Protein AF-A0A435AFT7-F1 (afdb_monomer_lite)

Sequence (48 aa):
MYVIRMKNCAFFARHGVLDEEETLGQRFYVDAALTVEPGRAKKAQFFM

pLDDT: mean 84.07, std 15.93, range [43.88, 96.5]

Foldseek 3Di:
DDKDKDFQDWDWDQDDPDPVSNVVTDIDGDIDIDDDDPPPPPDPDDDD

Secondary structure (DSSP, 8-state):
-EEEEEEEEEEEE---SSHHHHHH-EEEEEEEEEEE-TT--S------

Radius of gyration: 15.55 Å; chains: 1; bounding box: 28×14×42 Å

Structure (mmCIF, N/CA/C/O backbone):
data_AF-A0A435AFT7-F1
#
_entry.id   AF-A0A435AFT7-F1
#
loop_
_atom_site.group_PDB
_atom_site.id
_atom_site.type_symbol
_atom_site.label_atom_id
_atom_site.label_alt_id
_atom_site.label_comp_id
_atom_site.label_asym_id
_atom_site.label_entity_id
_atom_site.label_seq_id
_atom_site.pdbx_PDB_ins_code
_atom_site.Cartn_x
_atom_site.Cartn_y
_atom_site.Cartn_z
_atom_site.occupancy
_atom_site.B_iso_or_equiv
_atom_site.auth_seq_id
_atom_site.auth_comp_id
_atom_site.auth_asym_id
_atom_site.auth_atom_id
_atom_site.pdbx_PDB_model_num
ATOM 1 N N . MET A 1 1 ? 10.505 -3.833 -22.774 1.00 75.94 1 MET A N 1
ATOM 2 C CA . MET A 1 1 ? 9.545 -3.674 -21.668 1.00 75.94 1 MET A CA 1
ATOM 3 C C . MET A 1 1 ? 10.276 -3.219 -20.406 1.00 75.94 1 MET A C 1
ATOM 5 O O . MET A 1 1 ? 11.286 -3.819 -20.054 1.00 75.94 1 MET A O 1
ATOM 9 N N . TYR A 1 2 ? 9.815 -2.143 -19.768 1.00 85.69 2 TYR A N 1
ATOM 10 C CA . TYR A 1 2 ? 10.355 -1.597 -18.516 1.00 85.69 2 TYR A CA 1
ATOM 11 C C . TYR A 1 2 ? 9.321 -1.720 -17.396 1.00 85.69 2 TYR A C 1
ATOM 13 O O . TYR A 1 2 ? 8.126 -1.744 -17.669 1.00 85.69 2 TYR A O 1
ATOM 21 N N . VAL A 1 3 ? 9.767 -1.763 -16.140 1.00 88.81 3 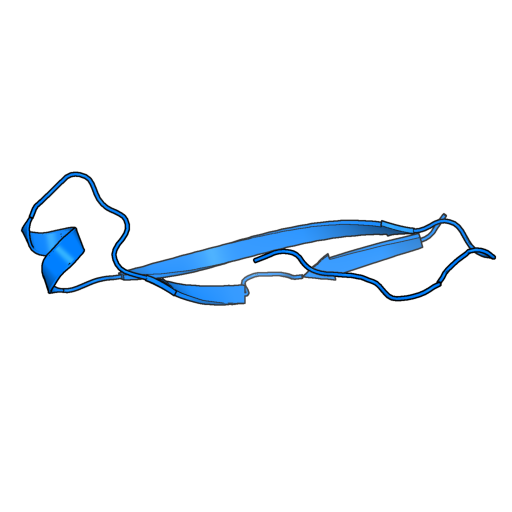VAL A N 1
ATOM 22 C CA . VAL A 1 3 ? 8.868 -1.762 -14.977 1.00 88.81 3 VAL A CA 1
ATOM 23 C C . VAL A 1 3 ? 9.205 -0.578 -14.082 1.00 88.81 3 VAL A C 1
ATOM 25 O O . VAL A 1 3 ? 10.310 -0.497 -13.547 1.00 88.81 3 VAL A O 1
ATOM 28 N N . ILE A 1 4 ? 8.240 0.318 -13.895 1.00 90.88 4 ILE A N 1
ATOM 29 C CA . ILE A 1 4 ? 8.295 1.398 -12.908 1.00 90.88 4 ILE A CA 1
ATOM 30 C C . ILE A 1 4 ? 7.696 0.861 -11.611 1.00 90.88 4 ILE A C 1
ATOM 32 O O . ILE A 1 4 ? 6.621 0.264 -11.623 1.00 90.88 4 ILE A O 1
ATOM 36 N N . ARG A 1 5 ? 8.393 1.047 -10.489 1.00 92.69 5 ARG A N 1
ATOM 37 C CA . ARG A 1 5 ? 7.954 0.557 -9.177 1.00 92.69 5 ARG A CA 1
ATOM 38 C C . ARG A 1 5 ? 7.749 1.721 -8.219 1.00 92.69 5 ARG A C 1
ATOM 40 O O . ARG A 1 5 ? 8.625 2.568 -8.093 1.00 92.69 5 ARG A O 1
ATOM 47 N N . MET A 1 6 ? 6.624 1.706 -7.517 1.00 95.12 6 MET A N 1
ATOM 48 C CA . MET A 1 6 ? 6.359 2.536 -6.350 1.00 95.12 6 MET A CA 1
ATOM 49 C C . MET A 1 6 ? 6.322 1.613 -5.140 1.00 95.12 6 MET A C 1
ATOM 51 O O . MET A 1 6 ? 5.618 0.603 -5.163 1.00 95.12 6 ME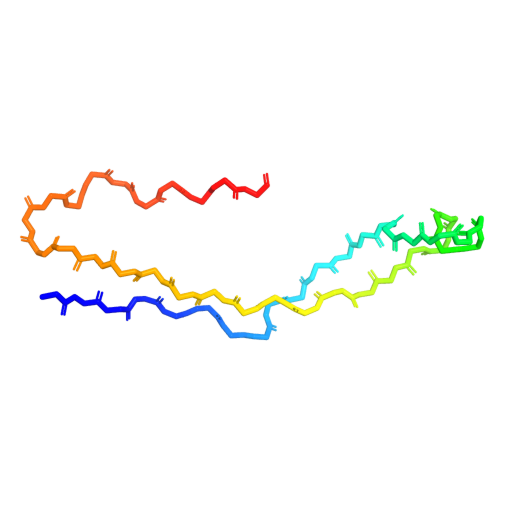T A O 1
ATOM 55 N N . LYS A 1 7 ? 7.127 1.919 -4.125 1.00 95.12 7 LYS A N 1
ATOM 56 C CA . LYS A 1 7 ? 7.274 1.078 -2.941 1.00 95.12 7 LYS A CA 1
ATOM 57 C C . LYS A 1 7 ? 6.979 1.866 -1.681 1.00 95.12 7 LYS A C 1
ATOM 59 O O . LYS A 1 7 ? 7.477 2.978 -1.527 1.00 95.12 7 LYS A O 1
ATOM 64 N N . ASN A 1 8 ? 6.201 1.255 -0.796 1.00 94.69 8 ASN A N 1
ATOM 65 C CA . ASN A 1 8 ? 5.866 1.740 0.531 1.00 94.69 8 ASN A CA 1
ATOM 66 C C . ASN A 1 8 ? 5.314 3.178 0.532 1.00 94.69 8 ASN A C 1
ATOM 68 O O . ASN A 1 8 ? 5.667 3.987 1.390 1.00 94.69 8 ASN A O 1
ATOM 72 N N . CYS A 1 9 ? 4.480 3.520 -0.456 1.00 94.81 9 CYS A N 1
ATOM 73 C CA . CYS A 1 9 ? 3.902 4.856 -0.557 1.00 94.81 9 CYS A CA 1
ATOM 74 C C . CYS A 1 9 ? 2.763 5.006 0.453 1.00 94.81 9 CYS A C 1
ATOM 76 O O . CYS A 1 9 ? 1.815 4.224 0.429 1.00 94.81 9 CYS A O 1
ATOM 78 N N . ALA A 1 10 ? 2.877 5.983 1.352 1.00 95.75 10 ALA A N 1
ATOM 79 C CA . ALA A 1 10 ? 1.931 6.170 2.441 1.00 95.75 10 ALA A CA 1
ATOM 80 C C . ALA A 1 10 ? 0.793 7.123 2.049 1.00 95.75 10 ALA A C 1
ATOM 82 O O . ALA A 1 10 ? 1.040 8.264 1.662 1.00 95.75 10 ALA A O 1
ATOM 83 N N . PHE A 1 11 ? -0.446 6.680 2.247 1.00 95.38 11 PHE A N 1
ATOM 84 C CA . PHE A 1 11 ? -1.664 7.467 2.083 1.00 95.38 11 PHE A CA 1
ATOM 85 C C . PHE A 1 11 ? -2.425 7.514 3.401 1.00 95.38 11 PHE A C 1
ATOM 87 O O . PHE A 1 11 ? -2.569 6.497 4.076 1.00 95.38 11 PHE A O 1
ATOM 94 N N . PHE A 1 12 ? -2.926 8.688 3.776 1.00 95.94 12 PHE A N 1
ATOM 95 C CA . PHE A 1 12 ? -3.863 8.799 4.888 1.00 95.94 12 PHE A CA 1
ATOM 96 C C . PHE A 1 12 ? -5.287 8.701 4.347 1.00 95.94 12 PHE A C 1
ATOM 98 O O . PHE A 1 12 ? -5.661 9.477 3.469 1.00 95.94 12 PHE A O 1
ATOM 105 N N . ALA A 1 13 ? -6.068 7.749 4.851 1.00 94.06 13 ALA A N 1
ATOM 106 C CA . ALA A 1 13 ? -7.447 7.555 4.424 1.00 94.06 13 ALA A CA 1
ATOM 107 C C . ALA A 1 13 ? -8.317 7.008 5.562 1.00 94.06 13 ALA A C 1
ATOM 109 O O . ALA A 1 13 ? -7.818 6.591 6.603 1.00 94.06 13 ALA A O 1
ATOM 110 N N . ARG A 1 14 ? -9.632 7.013 5.345 1.00 94.94 14 ARG A N 1
ATOM 111 C CA . ARG A 1 14 ? -10.665 6.617 6.318 1.00 94.94 14 ARG A CA 1
ATOM 112 C C . ARG A 1 14 ? -11.400 5.346 5.899 1.00 94.94 14 ARG A C 1
ATOM 114 O O . ARG A 1 14 ? -12.588 5.204 6.131 1.00 94.94 14 ARG A O 1
ATOM 121 N N . HIS A 1 15 ? -10.693 4.450 5.215 1.00 91.88 15 HIS A N 1
ATOM 122 C CA . HIS A 1 15 ? -11.251 3.150 4.864 1.00 91.88 15 HIS A CA 1
ATOM 123 C C . HIS A 1 15 ? -11.205 2.248 6.098 1.00 91.88 15 HIS A C 1
ATOM 125 O O . HIS A 1 15 ? -10.161 2.141 6.747 1.00 91.88 15 HIS A O 1
ATOM 131 N N . GLY A 1 16 ? -12.320 1.601 6.398 1.00 87.19 16 GLY A N 1
ATOM 132 C CA . GLY A 1 16 ? -12.476 0.715 7.541 1.00 87.19 16 GLY A CA 1
ATOM 133 C C . GLY A 1 16 ? -13.918 0.236 7.638 1.00 87.19 16 GLY A C 1
ATOM 134 O O . GLY A 1 16 ? -14.793 0.780 6.970 1.00 87.19 16 GLY A O 1
ATOM 135 N N . VAL A 1 17 ? -14.147 -0.828 8.398 1.00 93.50 17 VAL A N 1
ATOM 136 C CA . VAL A 1 17 ? -15.487 -1.388 8.638 1.00 93.50 17 VAL A CA 1
ATOM 137 C C . VAL A 1 17 ? -16.113 -0.771 9.890 1.00 93.50 17 VAL A C 1
ATOM 139 O O . VAL A 1 17 ? -17.333 -0.754 10.011 1.00 93.50 17 VAL A O 1
ATOM 142 N N . LEU A 1 18 ? -15.290 -0.289 10.824 1.00 94.38 18 LEU A N 1
ATOM 143 C CA . LEU A 1 18 ? -15.733 0.281 12.092 1.00 94.38 18 LEU A CA 1
ATOM 144 C C . LEU A 1 18 ? -15.884 1.805 11.999 1.00 94.38 18 LEU A C 1
ATOM 146 O O . LEU A 1 18 ? -15.080 2.481 11.353 1.00 94.38 18 LEU A O 1
ATOM 150 N N . ASP A 1 19 ? -16.855 2.353 12.726 1.00 92.38 19 ASP A N 1
ATOM 151 C CA . ASP A 1 19 ? -17.135 3.796 12.769 1.00 92.38 19 ASP A CA 1
ATOM 152 C C . ASP A 1 19 ? -15.917 4.611 13.257 1.00 92.38 19 ASP A C 1
ATOM 154 O O . ASP A 1 19 ? -15.662 5.741 12.816 1.00 92.38 19 ASP A O 1
ATOM 158 N N . GLU A 1 20 ? -15.109 4.038 14.153 1.00 92.50 20 GLU A N 1
ATOM 159 C CA . GLU A 1 20 ? -13.872 4.650 14.630 1.00 92.50 20 GLU A CA 1
ATOM 160 C C . GLU A 1 20 ? -12.815 4.769 13.528 1.00 92.50 20 GLU A C 1
ATOM 162 O O . GLU A 1 20 ? -12.063 5.746 13.511 1.00 92.50 20 GLU A O 1
ATOM 167 N N . GLU A 1 21 ? -12.757 3.821 12.590 1.00 91.00 21 GLU A N 1
ATOM 168 C CA . GLU A 1 21 ? -11.826 3.868 11.459 1.00 91.00 21 GLU A CA 1
ATOM 169 C C . GLU A 1 21 ? -12.213 4.973 10.470 1.00 91.00 21 GLU A C 1
ATOM 171 O O . GLU A 1 21 ? -11.337 5.680 9.959 1.00 91.00 21 GLU A O 1
ATOM 176 N N . GLU A 1 22 ? -13.514 5.185 10.252 1.00 89.88 22 GLU A N 1
ATOM 177 C CA . GLU A 1 22 ? -14.011 6.301 9.442 1.00 89.88 22 GLU A CA 1
ATOM 178 C C . GLU A 1 22 ? -13.739 7.659 10.108 1.00 89.88 22 GLU A C 1
ATOM 180 O O . GLU A 1 22 ? -13.430 8.649 9.437 1.00 89.88 22 GLU A O 1
ATOM 185 N N . THR A 1 23 ? -13.805 7.720 11.440 1.00 90.81 23 THR A N 1
ATOM 186 C CA . THR A 1 23 ? -13.622 8.963 12.201 1.00 90.81 23 THR A CA 1
ATOM 187 C C . THR A 1 23 ? -12.146 9.340 12.344 1.00 90.81 23 THR A C 1
ATOM 189 O O . THR A 1 23 ? -11.753 10.477 12.056 1.00 90.81 23 THR A O 1
ATOM 192 N N . LEU A 1 24 ? -11.314 8.395 12.784 1.00 94.81 24 LEU A N 1
ATOM 193 C CA . LEU A 1 24 ? -9.901 8.621 13.092 1.00 94.81 24 LEU A CA 1
ATOM 194 C C . LEU A 1 24 ? -9.018 8.527 11.848 1.00 94.81 24 LEU A C 1
ATOM 196 O O . LEU A 1 24 ? -8.051 9.280 11.730 1.00 94.81 24 LEU A O 1
ATOM 200 N N . GLY A 1 25 ? -9.367 7.653 10.904 1.00 94.38 25 GLY A N 1
ATOM 201 C CA . GLY A 1 25 ? -8.531 7.328 9.757 1.00 94.38 25 GLY A CA 1
ATOM 202 C C . GLY A 1 25 ? -7.233 6.612 10.133 1.00 94.38 25 GLY A C 1
ATOM 203 O O . GLY A 1 25 ? -6.843 6.497 11.295 1.00 94.38 25 GLY A O 1
ATOM 204 N N . GLN A 1 26 ? -6.536 6.122 9.114 1.00 95.31 26 GLN A N 1
ATOM 205 C CA . GLN A 1 26 ? -5.293 5.377 9.273 1.00 95.31 26 GLN A CA 1
ATOM 206 C C . GLN A 1 26 ? -4.355 5.560 8.075 1.00 95.31 26 GLN A C 1
ATOM 208 O O . GLN A 1 26 ? -4.724 6.106 7.030 1.00 95.31 26 GLN A O 1
ATOM 213 N N . ARG A 1 27 ? -3.094 5.143 8.247 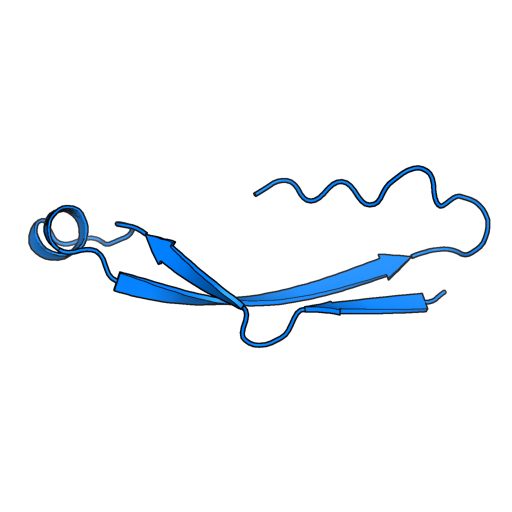1.00 96.50 27 ARG A N 1
ATOM 214 C CA . ARG A 1 27 ? -2.087 5.156 7.177 1.00 96.50 27 ARG A CA 1
ATOM 215 C C . ARG A 1 27 ? -2.107 3.833 6.422 1.00 96.50 27 ARG A C 1
ATOM 217 O O . ARG A 1 27 ? -1.916 2.780 7.020 1.00 96.50 27 ARG A O 1
ATOM 224 N N . PHE A 1 28 ? -2.230 3.918 5.107 1.00 95.69 28 PHE A N 1
ATOM 225 C CA . PHE A 1 28 ? -2.147 2.800 4.179 1.00 95.69 28 PHE A CA 1
ATOM 226 C C . PHE A 1 28 ? -0.846 2.877 3.397 1.00 95.69 28 PHE A C 1
ATOM 228 O O . PHE A 1 28 ? -0.502 3.936 2.876 1.00 95.69 28 PHE A O 1
ATOM 235 N N . TYR A 1 29 ? -0.138 1.756 3.295 1.00 95.75 29 TYR A N 1
ATOM 236 C CA . TYR A 1 29 ? 1.063 1.649 2.476 1.00 95.75 29 TYR A CA 1
ATOM 237 C C . TYR A 1 29 ? 0.728 0.906 1.190 1.00 95.75 29 TYR A C 1
ATOM 239 O O . TYR A 1 29 ? 0.226 -0.216 1.225 1.00 95.75 29 TYR A O 1
ATOM 247 N N . VAL A 1 30 ? 0.999 1.545 0.056 1.00 95.31 30 VAL A N 1
ATOM 248 C CA . VAL A 1 30 ? 0.682 1.026 -1.272 1.00 95.31 30 VAL A CA 1
ATOM 249 C C . VAL A 1 30 ? 1.968 0.775 -2.045 1.00 95.31 30 VAL A C 1
ATOM 251 O O . VAL A 1 30 ? 2.822 1.657 -2.195 1.00 95.31 30 VAL A O 1
ATOM 254 N N . ASP A 1 31 ? 2.061 -0.437 -2.579 1.00 96.00 31 ASP A N 1
ATOM 255 C CA . ASP A 1 31 ? 3.044 -0.835 -3.573 1.00 96.00 31 ASP A CA 1
ATOM 256 C C . ASP A 1 31 ? 2.376 -0.896 -4.949 1.00 96.00 31 ASP A C 1
ATOM 258 O O . ASP A 1 31 ? 1.298 -1.468 -5.097 1.00 96.00 31 ASP A O 1
ATOM 262 N N . ALA A 1 32 ? 3.039 -0.365 -5.976 1.00 93.94 32 ALA A N 1
ATOM 263 C CA . ALA A 1 32 ? 2.574 -0.461 -7.356 1.00 93.94 32 ALA A CA 1
ATOM 264 C C . ALA A 1 32 ? 3.710 -0.854 -8.305 1.00 93.94 32 ALA A C 1
ATOM 266 O O . ALA A 1 32 ? 4.864 -0.449 -8.138 1.00 93.9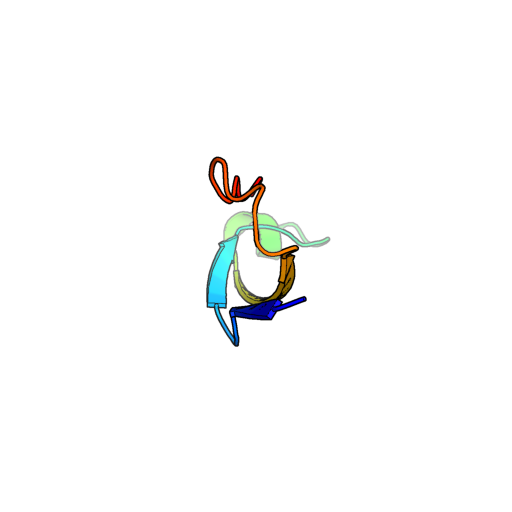4 32 ALA A O 1
ATOM 267 N N . ALA A 1 33 ? 3.370 -1.631 -9.331 1.00 93.19 33 ALA A N 1
ATOM 268 C CA . ALA A 1 33 ? 4.261 -1.969 -10.431 1.00 93.19 33 ALA A CA 1
ATOM 269 C C . ALA A 1 33 ? 3.563 -1.648 -11.753 1.00 93.19 33 ALA A C 1
ATOM 271 O O . ALA A 1 33 ? 2.508 -2.199 -12.055 1.00 93.19 33 ALA A O 1
ATOM 272 N N . LEU A 1 34 ? 4.161 -0.752 -12.533 1.00 90.06 34 LEU A N 1
ATOM 273 C CA . LEU A 1 34 ? 3.661 -0.337 -13.834 1.00 90.06 34 LEU A CA 1
ATOM 274 C C . LEU A 1 34 ? 4.594 -0.854 -14.925 1.00 90.06 34 LEU A C 1
ATOM 276 O O . LEU A 1 34 ? 5.751 -0.442 -15.020 1.00 90.06 34 LEU A O 1
ATOM 280 N N . THR A 1 35 ? 4.070 -1.741 -15.759 1.00 89.19 35 THR A N 1
ATOM 281 C CA . THR A 1 35 ? 4.781 -2.297 -16.909 1.00 89.19 35 THR A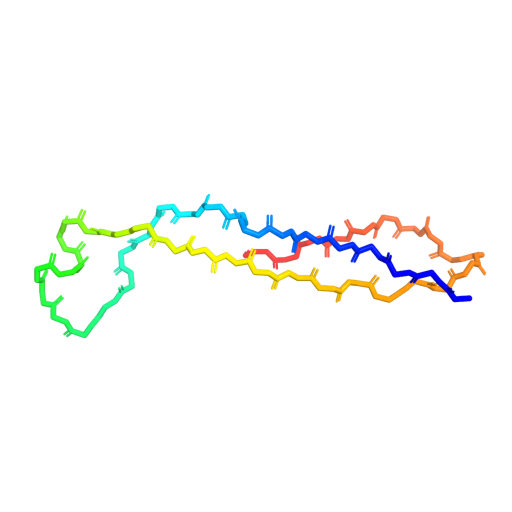 CA 1
ATOM 282 C C . THR A 1 35 ? 4.587 -1.390 -18.122 1.00 89.19 35 THR A C 1
ATOM 284 O O . THR A 1 35 ? 3.457 -1.062 -18.479 1.00 89.19 35 THR A O 1
ATOM 287 N N . VAL A 1 36 ? 5.683 -0.966 -18.754 1.00 85.12 36 VAL A N 1
ATOM 288 C CA . VAL A 1 36 ? 5.695 0.029 -19.835 1.00 85.12 36 VAL A CA 1
ATOM 289 C C . VAL A 1 36 ? 6.399 -0.524 -21.072 1.00 85.12 36 VAL A C 1
ATOM 291 O O . VAL A 1 36 ? 7.534 -1.006 -20.999 1.00 85.12 36 VAL A O 1
ATOM 294 N N . GLU A 1 37 ? 5.751 -0.388 -22.231 1.00 84.69 37 GLU A N 1
ATOM 295 C CA . GLU A 1 37 ? 6.376 -0.668 -23.524 1.00 84.69 37 GLU A CA 1
ATOM 296 C C . GLU A 1 37 ? 7.173 0.542 -24.049 1.00 84.69 37 GLU A C 1
ATOM 298 O O . GLU A 1 37 ? 6.643 1.661 -24.087 1.00 84.69 37 GLU A O 1
ATOM 303 N N . PRO A 1 38 ? 8.437 0.359 -24.480 1.00 73.75 38 PRO A N 1
ATOM 304 C CA . PRO A 1 38 ? 9.223 1.430 -25.085 1.00 73.75 38 PRO A CA 1
ATOM 305 C C . PRO A 1 38 ? 8.584 1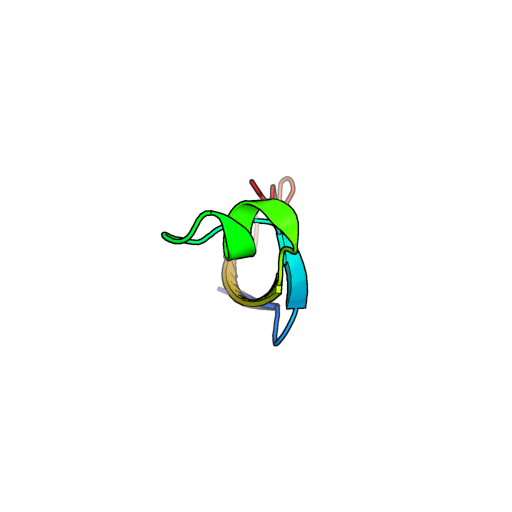.860 -26.415 1.00 73.75 38 PRO A C 1
ATOM 307 O O . PRO A 1 38 ? 8.371 1.033 -27.294 1.00 73.75 38 PRO A O 1
ATOM 310 N N . GLY A 1 39 ? 8.282 3.152 -26.576 1.00 68.44 39 GLY A N 1
ATOM 311 C CA . GLY A 1 39 ? 7.801 3.725 -27.847 1.00 68.44 39 GLY A CA 1
ATOM 312 C C . GLY A 1 39 ? 6.389 4.317 -27.820 1.00 68.44 39 GLY A C 1
ATOM 313 O O . GLY A 1 39 ? 6.016 5.044 -28.737 1.00 68.44 39 GLY A O 1
ATOM 314 N N . ARG A 1 40 ? 5.612 4.089 -26.752 1.00 60.50 40 ARG A N 1
ATOM 315 C CA . ARG A 1 40 ? 4.247 4.635 -26.602 1.00 60.50 40 ARG A CA 1
ATOM 316 C C . ARG A 1 40 ? 4.024 5.361 -25.275 1.00 60.50 40 ARG A C 1
ATOM 318 O O . ARG A 1 40 ? 2.899 5.425 -24.791 1.00 60.50 40 ARG A O 1
ATOM 325 N N . ALA A 1 41 ? 5.081 5.914 -24.681 1.00 59.97 41 ALA A N 1
ATOM 326 C CA . ALA A 1 41 ? 4.998 6.665 -23.430 1.00 59.97 41 ALA A CA 1
ATOM 327 C C . ALA A 1 41 ? 4.304 8.028 -23.642 1.00 59.97 41 ALA A C 1
ATOM 329 O O . ALA A 1 41 ? 4.939 9.078 -23.667 1.00 59.97 41 ALA A O 1
ATOM 330 N N . LYS A 1 42 ? 2.980 8.025 -23.813 1.00 55.09 42 LYS A N 1
ATOM 331 C CA . LYS A 1 42 ? 2.138 9.220 -23.713 1.00 55.09 42 LYS A CA 1
ATOM 332 C C . LYS A 1 42 ? 1.486 9.217 -22.334 1.00 55.09 42 LYS A C 1
ATOM 334 O O . LYS A 1 42 ? 0.402 8.682 -22.191 1.00 55.09 42 LYS A O 1
ATOM 339 N N . LYS A 1 43 ? 2.174 9.821 -21.357 1.00 53.59 43 LYS A N 1
ATOM 340 C CA . LYS A 1 43 ? 1.733 10.051 -19.965 1.00 53.59 43 LYS A CA 1
ATOM 341 C C . LYS A 1 43 ? 1.363 8.774 -19.189 1.00 53.59 43 LYS A C 1
ATOM 343 O O . LYS A 1 43 ? 0.364 8.122 -19.459 1.00 53.59 43 LYS A O 1
ATOM 348 N N . ALA A 1 44 ? 2.140 8.457 -18.155 1.00 52.84 44 ALA A N 1
ATOM 349 C CA . ALA A 1 44 ? 1.687 7.531 -17.121 1.00 52.84 44 ALA A CA 1
ATOM 350 C C . ALA A 1 44 ? 0.558 8.220 -16.338 1.00 52.84 44 ALA A C 1
ATOM 352 O O . ALA A 1 44 ? 0.816 9.141 -15.566 1.00 52.84 44 ALA A O 1
ATOM 353 N N . GLN A 1 45 ? -0.694 7.844 -16.598 1.00 53.12 45 GLN A N 1
ATOM 354 C CA . GLN A 1 45 ? -1.838 8.361 -15.856 1.00 53.12 45 GLN A CA 1
ATOM 355 C C . GLN A 1 45 ? -2.097 7.418 -14.681 1.00 53.12 45 GLN A C 1
ATOM 357 O O . GLN A 1 45 ? -2.610 6.316 -14.854 1.00 53.12 45 GLN A O 1
ATOM 362 N N . PHE A 1 46 ? -1.669 7.839 -13.493 1.00 52.41 46 PHE A N 1
ATOM 363 C CA . PHE A 1 46 ? -2.101 7.227 -12.244 1.00 52.41 46 PHE A CA 1
ATOM 364 C C . PHE A 1 46 ? -3.555 7.650 -12.008 1.00 52.41 46 PHE A C 1
ATOM 366 O O . PHE A 1 46 ? -3.820 8.833 -11.807 1.00 52.41 46 PHE A O 1
ATOM 373 N N . PHE A 1 47 ? -4.491 6.703 -12.080 1.00 43.88 47 PHE A N 1
ATOM 374 C CA . PHE A 1 47 ? -5.799 6.865 -11.451 1.00 43.88 47 PHE A CA 1
ATOM 375 C C . PHE A 1 47 ? -5.638 6.416 -9.998 1.00 43.88 47 PHE A C 1
ATOM 377 O O . PHE A 1 47 ? -5.326 5.251 -9.750 1.00 43.88 47 PHE A O 1
ATOM 384 N N . MET A 1 48 ? -5.750 7.376 -9.081 1.00 48.72 48 MET A N 1
ATOM 385 C CA . MET A 1 48 ? -5.893 7.158 -7.643 1.00 48.72 48 MET A CA 1
ATOM 386 C C . MET A 1 48 ? -7.355 7.366 -7.277 1.00 48.72 48 MET A C 1
ATOM 388 O O . MET A 1 48 ? -7.954 8.297 -7.865 1.00 48.72 48 MET A O 1
#